Protein AF-V8N6F5-F1 (afdb_monomer)

pLDDT: mean 75.84, std 23.3, range [26.7, 98.06]

Mean predicted aligned error: 12.41 Å

Organism: Ophiophagus hannah (NCBI:txid8665)

Radius of gyration: 19.84 Å; Cα contacts (8 Å, |Δi|>4): 187; chains: 1; bounding box: 48×72×44 Å

Solvent-accessible surface area (backbone atoms only — not comparable to full-atom values): 9294 Å² total; per-residue (Å²): 142,84,85,80,87,79,74,82,79,80,85,82,85,81,90,77,91,77,78,89,74,75,79,77,78,54,69,48,46,60,75,54,53,61,52,40,43,78,76,41,64,69,75,56,69,85,47,70,37,34,40,51,74,56,17,48,51,49,15,62,44,39,63,46,96,62,40,52,35,12,48,68,54,43,47,75,65,74,54,38,38,70,94,77,66,41,68,46,56,66,64,38,47,75,71,70,45,71,67,72,28,59,49,53,68,44,62,77,83,38,74,69,45,34,21,68,48,66,53,97,92,41,56,52,68,39,78,36,58,41,44,73,47,69,68,59,51,55,54,58,74,68,56,75,80,86,68,85,123

Foldseek 3Di:
DDDDDDDDDDDDDDDDPDDDPPPCPEEDAVVCVVVCCVVPVCVCVVYQAYDDPQQVVLCQQQVHPFGEAELQRVVVNVQADSVVSGGVVVVCVVVVHPCSHYGHYDHFFAWPFFGCQDDPNRHGRHTHGHDDDPVVVVVVVPDDPPPPD

Nearest PDB structures (foldseek):
  3d7e-assembly1_X  TM=8.478E-01  e=1.278E-05  Enterococcus casseliflavus
  6ude-assembly1_C  TM=8.260E-01  e=1.366E-05  Elizabethkingia anophelis NUHP1
  6ude-assembly1_A  TM=7.886E-01  e=3.948E-05  Elizabethkingia anophelis NUHP1
  3h45-assembly1_O  TM=8.423E-01  e=8.190E-05  Enterococcus casseliflavus
  3flc-assembly1_X  TM=8.215E-01  e=9.994E-05  Enterococcus casseliflavus

Secondary structure (DSSP, 8-state):
------PPPPP--PPPSS-----------HHHHHHHHHH-GGGGTT------HHHHHHHHHHT-SS-EEEHHHHHTTSSEETTTTEE-HHHHHHTT--GGGSPEEE-TT-EEEE-SS-BTTBPTT-EEEPP--HHHHHHHHTSPP----

InterPro domains:
  IPR043129 ATPase, nucleotide binding domain [SSF53067] (40-141)

Sequence (149 aa):
MREDSGAFPAQRSYKTPGGVIKRSKDISNMATTVLVRHIEPDFLVPYTTAGTIQDYVVAMLCGREKPQMSVQNAASWGYFNTPEKSWNTKLLKDSGFPIHLLPEVVDSGDLAGETCRAWHQIPAGTKVGVALGDFQCSVYSCMSENSDA

Structure (mmCIF, N/CA/C/O backbone):
data_AF-V8N6F5-F1
#
_entry.id   AF-V8N6F5-F1
#
loop_
_atom_site.group_PDB
_atom_site.id
_atom_site.type_symbol
_atom_site.label_atom_id
_atom_site.label_alt_id
_atom_site.label_comp_id
_atom_site.label_asym_id
_atom_site.label_entity_id
_atom_site.label_seq_id
_atom_site.pdbx_PDB_ins_code
_atom_site.Cartn_x
_atom_site.Cartn_y
_atom_site.Cartn_z
_atom_site.occupancy
_atom_site.B_iso_or_equiv
_atom_site.auth_seq_id
_atom_site.auth_comp_id
_atom_site.auth_asym_id
_atom_site.auth_atom_id
_atom_site.pdbx_PDB_model_num
ATOM 1 N N . MET A 1 1 ? 34.046 -43.784 7.045 1.00 34.91 1 MET A N 1
ATOM 2 C CA . MET A 1 1 ? 33.209 -42.817 7.779 1.00 34.91 1 MET A CA 1
ATOM 3 C C . MET A 1 1 ? 32.531 -41.936 6.741 1.00 34.91 1 MET A C 1
ATOM 5 O O . MET A 1 1 ? 33.174 -41.063 6.179 1.00 34.91 1 MET A O 1
ATOM 9 N N . ARG A 1 2 ? 31.304 -42.291 6.351 1.00 29.34 2 ARG A N 1
ATOM 10 C CA . ARG A 1 2 ? 30.410 -41.466 5.530 1.00 29.34 2 ARG A CA 1
ATOM 11 C C . ARG A 1 2 ? 29.256 -41.135 6.465 1.00 29.34 2 ARG A C 1
ATOM 13 O O . ARG A 1 2 ? 28.671 -42.075 6.992 1.00 29.34 2 ARG A O 1
ATOM 20 N N . GLU A 1 3 ? 29.031 -39.857 6.742 1.00 34.22 3 GLU A N 1
ATOM 21 C CA . GLU A 1 3 ? 27.887 -39.419 7.539 1.00 34.22 3 GLU A CA 1
ATOM 22 C C . GLU A 1 3 ? 26.731 -39.016 6.631 1.00 34.22 3 GLU A C 1
ATOM 24 O O . GLU A 1 3 ? 26.919 -38.457 5.548 1.00 34.22 3 GLU A O 1
ATOM 29 N N . ASP A 1 4 ? 25.554 -39.411 7.099 1.00 33.12 4 ASP A N 1
ATOM 30 C CA . ASP A 1 4 ? 24.288 -39.473 6.402 1.00 33.12 4 ASP A CA 1
ATOM 31 C C . ASP A 1 4 ? 23.681 -38.105 6.086 1.00 33.12 4 ASP A C 1
ATOM 33 O O . ASP A 1 4 ? 23.668 -37.162 6.877 1.00 33.12 4 ASP A O 1
ATOM 37 N N . SER A 1 5 ? 23.063 -38.071 4.911 1.00 36.56 5 SER A N 1
ATOM 38 C CA . SER A 1 5 ? 22.031 -37.141 4.480 1.00 36.56 5 SER A CA 1
ATOM 39 C C . SER A 1 5 ? 20.862 -37.091 5.475 1.00 36.56 5 SER A C 1
ATOM 41 O O . SER A 1 5 ? 19.974 -37.944 5.457 1.00 36.56 5 SER A O 1
ATOM 43 N N . GLY A 1 6 ? 20.838 -36.060 6.320 1.00 32.12 6 GLY A N 1
ATOM 44 C CA . GLY A 1 6 ? 19.697 -35.717 7.166 1.00 32.12 6 GLY A CA 1
ATOM 45 C C . GLY A 1 6 ? 18.597 -35.032 6.356 1.00 32.12 6 GLY A C 1
ATOM 46 O O . GLY A 1 6 ? 18.645 -33.827 6.117 1.00 32.12 6 GLY A O 1
ATOM 47 N N . ALA A 1 7 ? 17.604 -35.806 5.926 1.00 34.66 7 ALA A N 1
ATOM 48 C CA . ALA A 1 7 ? 16.358 -35.294 5.372 1.00 34.66 7 ALA A CA 1
ATOM 49 C C . ALA A 1 7 ? 15.641 -34.380 6.388 1.00 34.66 7 ALA A C 1
ATOM 51 O O . ALA A 1 7 ? 15.500 -34.728 7.562 1.00 34.66 7 ALA A O 1
ATOM 52 N N . PHE A 1 8 ? 15.156 -33.222 5.930 1.00 29.42 8 PHE A N 1
ATOM 53 C CA . PHE A 1 8 ? 14.271 -32.358 6.715 1.00 29.42 8 PHE A CA 1
ATOM 54 C C . PHE A 1 8 ? 13.003 -33.134 7.120 1.00 29.42 8 PHE A C 1
ATOM 56 O O . PHE A 1 8 ? 12.387 -33.774 6.263 1.00 29.42 8 PHE A O 1
ATOM 63 N N . PRO A 1 9 ? 12.580 -33.098 8.397 1.00 31.58 9 PRO A N 1
ATOM 64 C CA . PRO A 1 9 ? 11.456 -33.902 8.847 1.00 31.58 9 PRO A CA 1
ATOM 65 C C . PRO A 1 9 ? 10.131 -33.391 8.267 1.00 31.58 9 PRO A C 1
ATOM 67 O O . PRO A 1 9 ? 9.870 -32.188 8.192 1.00 31.58 9 PRO A O 1
ATOM 70 N N . ALA A 1 10 ? 9.284 -34.345 7.877 1.00 36.09 10 ALA A N 1
ATOM 71 C CA . ALA A 1 10 ? 7.951 -34.129 7.335 1.00 36.09 10 ALA A CA 1
ATOM 72 C C . ALA A 1 10 ? 7.060 -33.286 8.270 1.00 36.09 10 ALA A C 1
ATOM 74 O O . ALA A 1 10 ? 7.054 -33.450 9.492 1.00 36.09 10 ALA A O 1
ATOM 75 N N . GLN A 1 11 ? 6.274 -32.393 7.661 1.00 36.41 11 GLN A N 1
ATOM 76 C CA . GLN A 1 11 ? 5.326 -31.495 8.318 1.00 36.41 11 GLN A CA 1
ATOM 77 C C . GLN A 1 11 ? 4.341 -32.258 9.217 1.00 36.41 11 GLN A C 1
ATOM 79 O O . GLN A 1 11 ? 3.525 -33.051 8.750 1.00 36.41 11 GLN A O 1
ATOM 84 N N . ARG A 1 12 ? 4.358 -31.957 10.519 1.00 29.16 12 ARG A N 1
ATOM 85 C CA . ARG A 1 12 ? 3.344 -32.424 11.469 1.00 29.16 12 ARG A CA 1
ATOM 86 C C . ARG A 1 12 ? 2.046 -31.645 11.246 1.00 29.16 12 ARG A C 1
ATOM 88 O O . ARG A 1 12 ? 1.975 -30.447 11.517 1.00 29.16 12 ARG A O 1
ATOM 95 N N . SER A 1 13 ? 1.017 -32.318 10.736 1.00 26.95 13 SER A N 1
ATOM 96 C CA . SER A 1 13 ? -0.316 -31.742 10.554 1.00 26.95 13 SER A CA 1
ATOM 97 C C . SER A 1 13 ? -1.025 -31.598 11.903 1.00 26.95 13 SER A C 1
ATOM 99 O O . SER A 1 13 ? -1.356 -32.601 12.537 1.00 26.95 13 SER A O 1
ATOM 101 N N . TYR A 1 14 ? -1.306 -30.368 12.324 1.00 26.70 14 TYR A N 1
ATOM 102 C CA . TYR A 1 14 ? -2.261 -30.098 13.397 1.00 26.70 14 TYR A CA 1
ATOM 103 C C . TYR A 1 14 ? -3.619 -29.775 12.766 1.00 26.70 14 TYR A C 1
ATOM 105 O O . TYR A 1 14 ? -3.732 -28.832 11.985 1.00 26.70 14 TYR A O 1
ATOM 113 N N . LYS A 1 15 ? -4.639 -30.587 13.072 1.00 30.41 15 LYS A N 1
ATOM 114 C CA . LYS A 1 15 ? -6.040 -30.309 12.725 1.00 30.41 15 LYS A CA 1
ATOM 115 C C . LYS A 1 15 ? -6.663 -29.481 13.848 1.00 30.41 15 LYS A C 1
ATOM 117 O O . LYS A 1 15 ? -6.798 -29.984 14.959 1.00 30.41 15 LYS A O 1
ATOM 122 N N . THR A 1 16 ? -7.071 -28.252 13.554 1.00 36.12 16 THR A N 1
ATOM 123 C CA . THR A 1 16 ? -7.997 -27.472 14.389 1.00 36.12 16 THR A CA 1
ATOM 124 C C . THR A 1 16 ? -9.404 -27.500 13.777 1.00 36.12 16 THR A C 1
ATOM 126 O O . THR A 1 16 ? -9.530 -27.489 12.549 1.00 36.12 16 THR A O 1
ATOM 129 N N . PRO A 1 17 ? -10.471 -27.569 14.595 1.00 32.91 17 PRO A N 1
ATOM 130 C CA . PRO A 1 17 ? -11.843 -27.577 14.110 1.00 32.91 17 PRO A CA 1
ATOM 131 C C . PRO A 1 17 ? -12.342 -26.143 13.895 1.00 32.91 17 PRO A C 1
ATOM 133 O O . PRO A 1 17 ? -12.343 -25.340 14.823 1.00 32.91 17 PRO A O 1
ATOM 136 N N . GLY A 1 18 ? -12.794 -25.847 12.674 1.00 35.41 18 GLY A N 1
ATOM 137 C CA . GLY A 1 18 ? -13.488 -24.603 12.325 1.00 35.41 18 GLY A CA 1
ATOM 138 C C . GLY A 1 18 ? -12.704 -23.701 11.372 1.00 35.41 18 GLY A C 1
ATOM 139 O O . GLY A 1 18 ? -11.754 -23.044 11.776 1.00 35.41 18 GLY A O 1
ATOM 140 N N . GLY A 1 19 ? -13.156 -23.649 10.113 1.00 32.84 19 GLY A N 1
ATOM 141 C CA . GLY A 1 19 ? -12.792 -22.621 9.133 1.00 32.84 19 GLY A CA 1
ATOM 142 C C . GLY A 1 19 ? -11.372 -22.727 8.581 1.00 32.84 19 GLY A C 1
ATOM 143 O O . GLY A 1 19 ? -10.402 -22.322 9.212 1.00 32.84 19 GLY A O 1
ATOM 144 N N . VAL A 1 20 ? -11.243 -23.226 7.352 1.00 33.16 20 VAL A N 1
ATOM 145 C CA . VAL A 1 20 ? -9.981 -23.215 6.605 1.00 33.16 20 VAL A CA 1
ATOM 146 C C . VAL A 1 20 ? -9.585 -21.763 6.317 1.00 33.16 20 VAL A C 1
ATOM 148 O O . VAL A 1 20 ? -9.986 -21.196 5.306 1.00 33.16 20 VAL A O 1
ATOM 151 N N . ILE A 1 21 ? -8.765 -21.159 7.178 1.00 37.31 21 ILE A N 1
ATOM 152 C CA . ILE A 1 21 ? -7.924 -20.037 6.760 1.00 37.31 21 ILE A CA 1
ATOM 153 C C . ILE A 1 21 ? -6.828 -20.666 5.903 1.00 37.31 21 ILE A C 1
ATOM 155 O O . ILE A 1 21 ? -5.891 -21.284 6.420 1.00 37.31 21 ILE A O 1
ATOM 159 N N . LYS A 1 22 ? -6.977 -20.578 4.576 1.00 33.72 22 LYS A N 1
ATOM 160 C CA . LYS A 1 22 ? -5.885 -20.893 3.652 1.00 33.72 22 LYS A CA 1
ATOM 161 C C . LYS A 1 22 ? -4.701 -20.027 4.080 1.00 33.72 22 LYS A C 1
ATOM 163 O O . LYS A 1 22 ? -4.833 -18.811 4.167 1.00 33.72 22 LYS A O 1
ATOM 168 N N . ARG A 1 23 ? -3.572 -20.651 4.430 1.00 38.38 23 ARG A N 1
ATOM 169 C CA . ARG A 1 23 ? -2.333 -19.921 4.716 1.00 38.38 23 ARG A CA 1
ATOM 170 C C . ARG A 1 23 ? -2.008 -19.084 3.481 1.00 38.38 23 ARG A C 1
ATOM 172 O O . ARG A 1 23 ? -1.644 -19.665 2.462 1.00 38.38 23 ARG A O 1
ATOM 179 N N . SER A 1 24 ? -2.176 -17.770 3.587 1.00 38.25 24 SER A N 1
ATOM 180 C CA . SER A 1 24 ? -1.716 -16.815 2.585 1.00 38.25 24 SER A CA 1
ATOM 181 C C . SER A 1 24 ? -0.219 -17.054 2.377 1.00 38.25 24 SER A C 1
ATOM 183 O O . SER A 1 24 ? 0.568 -17.005 3.327 1.00 38.25 24 SER A O 1
ATOM 185 N N . LYS A 1 25 ? 0.160 -17.390 1.145 1.00 43.12 25 LYS A N 1
ATOM 186 C CA . LYS A 1 25 ? 1.545 -17.358 0.667 1.00 43.12 25 LYS A CA 1
ATOM 187 C C . LYS A 1 25 ? 1.725 -16.064 -0.137 1.00 43.12 25 LYS A C 1
ATOM 189 O O . LYS A 1 25 ? 2.364 -16.077 -1.181 1.00 43.12 25 LYS A O 1
ATOM 194 N N . ASP A 1 26 ? 1.105 -14.967 0.297 1.00 48.03 26 ASP A N 1
ATOM 195 C CA . ASP A 1 26 ? 0.580 -14.017 -0.690 1.00 48.03 26 ASP A CA 1
ATOM 196 C C . ASP A 1 26 ? 1.382 -12.716 -0.815 1.00 48.03 26 ASP A C 1
ATOM 198 O O . ASP A 1 26 ? 1.031 -11.897 -1.655 1.0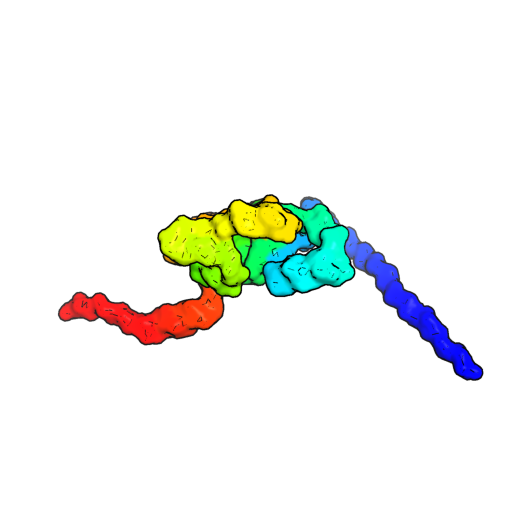0 48.03 26 ASP A O 1
ATOM 202 N N . ILE A 1 27 ? 2.473 -12.508 -0.058 1.00 42.47 27 ILE A N 1
ATOM 203 C CA . ILE A 1 27 ? 3.293 -11.285 -0.174 1.00 42.47 27 ILE A CA 1
ATOM 204 C C . ILE A 1 27 ? 4.797 -11.579 -0.105 1.00 42.47 27 ILE A C 1
ATOM 206 O O . ILE A 1 27 ? 5.296 -12.173 0.849 1.00 42.47 27 ILE A O 1
ATOM 210 N N . SER A 1 28 ? 5.516 -11.126 -1.134 1.00 42.97 28 SER A N 1
ATOM 211 C CA . SER A 1 28 ? 6.978 -11.135 -1.244 1.00 42.97 28 SER A CA 1
ATOM 212 C C . SER A 1 28 ? 7.490 -9.698 -1.398 1.00 42.97 28 SER A C 1
ATOM 214 O O . SER A 1 28 ? 6.869 -8.892 -2.096 1.00 42.97 28 SER A O 1
ATOM 216 N N . ASN A 1 29 ? 8.614 -9.375 -0.748 1.00 49.34 29 ASN A N 1
ATOM 217 C CA . ASN A 1 29 ? 9.275 -8.072 -0.867 1.00 49.34 29 ASN A CA 1
ATOM 218 C C . ASN A 1 29 ? 9.869 -7.906 -2.281 1.00 49.34 29 ASN A C 1
ATOM 220 O O . ASN A 1 29 ? 10.532 -8.804 -2.792 1.00 49.34 29 ASN A O 1
ATOM 224 N N . MET A 1 30 ? 9.715 -6.732 -2.899 1.00 51.62 30 MET A N 1
ATOM 225 C CA . MET A 1 30 ? 10.106 -6.504 -4.302 1.00 51.62 30 MET A CA 1
ATOM 226 C C . MET A 1 30 ? 11.610 -6.696 -4.592 1.00 51.62 30 MET A C 1
ATOM 228 O O . MET A 1 30 ? 11.965 -7.163 -5.676 1.00 51.62 30 MET A O 1
ATOM 232 N N . ALA A 1 31 ? 12.506 -6.411 -3.636 1.00 49.50 31 ALA A N 1
ATOM 233 C CA . ALA A 1 31 ? 13.935 -6.719 -3.787 1.00 49.50 31 ALA A CA 1
ATOM 234 C C . ALA A 1 31 ? 14.164 -8.227 -4.004 1.00 49.50 31 ALA A C 1
ATOM 236 O O . ALA A 1 31 ? 14.980 -8.628 -4.831 1.00 49.50 31 ALA A O 1
ATOM 237 N N . THR A 1 32 ? 13.367 -9.060 -3.332 1.00 54.06 32 THR A N 1
ATOM 238 C CA . THR A 1 32 ? 13.297 -10.499 -3.573 1.00 54.06 32 THR A CA 1
ATOM 239 C C . THR A 1 32 ? 12.625 -10.786 -4.916 1.00 54.06 32 THR A C 1
ATOM 241 O O . THR A 1 32 ? 13.138 -11.602 -5.660 1.00 54.06 32 THR A O 1
ATOM 244 N N . THR A 1 33 ? 11.552 -10.095 -5.310 1.00 55.69 33 THR A N 1
ATOM 245 C CA . THR A 1 33 ? 10.881 -10.323 -6.608 1.00 55.69 33 THR A CA 1
ATOM 246 C C . THR A 1 33 ? 11.798 -10.113 -7.820 1.00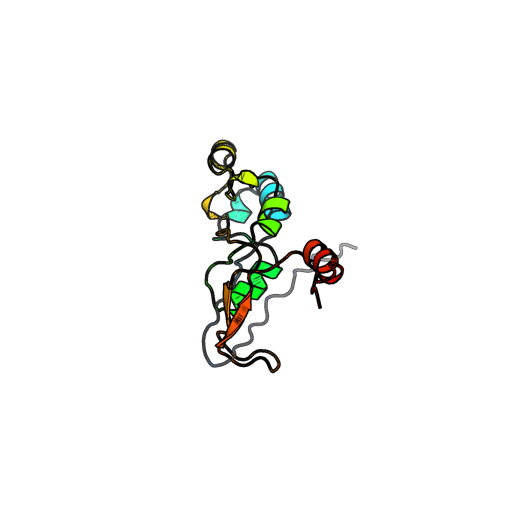 55.69 33 THR A C 1
ATOM 248 O O . THR A 1 33 ? 11.852 -10.972 -8.696 1.00 55.69 33 THR A O 1
ATOM 251 N N . VAL A 1 34 ? 12.547 -9.007 -7.890 1.00 57.97 34 VAL A N 1
ATOM 252 C CA . VAL A 1 34 ? 13.429 -8.724 -9.042 1.00 57.97 34 VAL A CA 1
ATOM 253 C C . VAL A 1 34 ? 14.652 -9.642 -9.050 1.00 57.97 34 VAL A C 1
ATOM 255 O O . VAL A 1 34 ? 15.000 -10.181 -10.102 1.00 57.97 34 VAL A O 1
ATOM 258 N N . LEU A 1 35 ? 15.281 -9.854 -7.889 1.00 53.22 35 LEU A N 1
ATOM 259 C CA . LEU A 1 35 ? 16.449 -10.727 -7.754 1.00 53.22 35 LEU A CA 1
ATOM 260 C C . LEU A 1 35 ? 16.085 -12.193 -8.009 1.00 53.22 35 LEU A C 1
ATOM 262 O O . LEU A 1 35 ? 16.744 -12.868 -8.793 1.00 53.22 35 LEU A O 1
ATOM 266 N N . VAL A 1 36 ? 15.003 -12.675 -7.398 1.00 56.66 36 VAL A N 1
ATOM 267 C CA . VAL A 1 36 ? 14.546 -14.052 -7.581 1.00 56.66 36 VAL A CA 1
ATOM 268 C C . VAL A 1 36 ? 14.066 -14.274 -9.007 1.00 56.66 36 VAL A C 1
ATOM 270 O O . VAL A 1 36 ? 14.342 -15.332 -9.535 1.00 56.66 36 VAL A O 1
ATOM 273 N N . ARG A 1 37 ? 13.489 -13.293 -9.715 1.00 54.88 37 ARG A N 1
ATOM 274 C CA . ARG A 1 37 ? 13.193 -13.481 -11.148 1.00 54.88 37 ARG A CA 1
ATOM 275 C C . ARG A 1 37 ? 14.444 -13.667 -12.012 1.00 54.88 37 ARG A C 1
ATOM 277 O O . ARG A 1 37 ? 14.378 -14.394 -12.997 1.00 54.88 37 ARG A O 1
ATOM 284 N N . HIS A 1 38 ? 15.559 -13.025 -11.662 1.00 59.78 38 HIS A N 1
ATOM 285 C CA . HIS A 1 38 ? 16.827 -13.205 -12.380 1.00 59.78 38 HIS A CA 1
ATOM 286 C C . HIS A 1 38 ? 17.498 -14.552 -12.076 1.00 59.78 38 HIS A C 1
ATOM 288 O O . HIS A 1 38 ? 18.262 -15.041 -12.903 1.00 59.78 38 HIS A O 1
ATOM 294 N N . ILE A 1 39 ? 17.224 -15.143 -10.910 1.00 57.03 39 ILE A N 1
ATOM 295 C CA . ILE A 1 39 ? 17.830 -16.407 -10.459 1.00 57.03 39 ILE A CA 1
ATOM 296 C C . ILE A 1 39 ? 16.921 -17.610 -10.770 1.00 57.03 39 ILE A C 1
ATOM 298 O O . ILE A 1 39 ? 17.401 -18.668 -11.165 1.00 57.03 39 ILE A O 1
ATOM 302 N N . GLU A 1 40 ? 15.611 -17.441 -10.611 1.00 69.12 40 GLU A N 1
ATOM 303 C CA . GLU A 1 40 ? 14.566 -18.458 -10.714 1.00 69.12 40 GLU A CA 1
ATOM 304 C C . GLU A 1 40 ? 13.235 -17.818 -11.187 1.00 69.12 40 GLU A C 1
ATOM 306 O O . GLU A 1 40 ? 12.372 -17.445 -10.384 1.00 69.12 40 GLU A O 1
ATOM 311 N N . PRO A 1 41 ? 13.038 -17.656 -12.508 1.00 66.50 41 PRO A N 1
ATOM 312 C CA . PRO A 1 41 ? 11.896 -16.925 -13.063 1.00 66.50 41 PRO A CA 1
ATOM 313 C C . PRO A 1 41 ? 10.529 -17.544 -12.729 1.00 66.50 41 PRO A C 1
ATOM 315 O O . PRO A 1 41 ? 9.539 -16.807 -12.651 1.00 66.50 41 PRO A O 1
ATOM 318 N N . ASP A 1 42 ? 10.486 -18.856 -12.483 1.00 75.12 42 ASP A N 1
ATOM 319 C CA . ASP A 1 42 ? 9.268 -19.611 -12.168 1.00 75.12 42 ASP A CA 1
ATOM 320 C C . ASP A 1 42 ? 8.840 -19.493 -10.699 1.00 75.12 42 ASP A C 1
ATOM 322 O O . ASP A 1 42 ? 7.67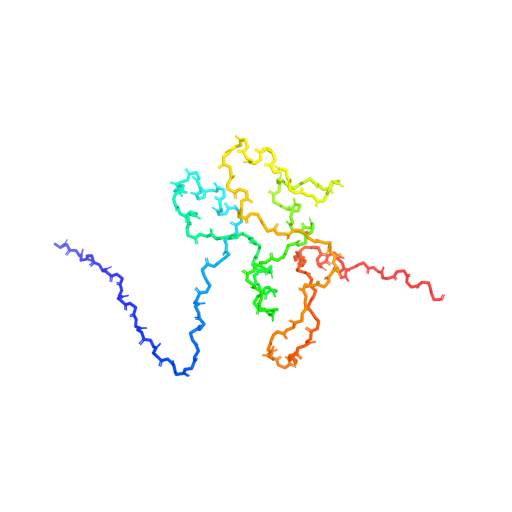8 -19.736 -10.368 1.00 75.12 42 ASP A O 1
ATOM 326 N N . PHE A 1 43 ? 9.732 -19.040 -9.811 1.00 76.25 43 PHE A N 1
ATOM 327 C CA . PHE A 1 43 ? 9.423 -18.866 -8.390 1.00 76.25 43 PHE A CA 1
ATOM 328 C C . PHE A 1 43 ? 8.248 -17.910 -8.161 1.00 76.25 43 PHE A C 1
ATOM 330 O O . PHE A 1 43 ? 7.519 -18.048 -7.184 1.00 76.25 43 PHE A O 1
ATOM 337 N N . LEU A 1 44 ? 8.049 -16.939 -9.058 1.00 72.06 44 LEU A N 1
ATOM 338 C CA . LEU A 1 44 ? 7.004 -15.923 -8.932 1.00 72.06 44 LEU A CA 1
ATOM 339 C C . LEU A 1 44 ? 5.623 -16.372 -9.425 1.00 72.06 44 LEU A C 1
ATOM 341 O O . LEU A 1 44 ? 4.638 -15.708 -9.118 1.00 72.06 44 LEU A O 1
ATOM 345 N N . VAL A 1 45 ? 5.529 -17.496 -10.140 1.00 77.50 45 VAL A N 1
ATOM 346 C CA . VAL A 1 45 ? 4.276 -18.013 -10.720 1.00 77.50 45 VAL A CA 1
ATOM 347 C C . VAL A 1 45 ? 3.132 -18.209 -9.708 1.00 77.50 45 VAL A C 1
ATOM 349 O O . VAL A 1 45 ? 1.995 -17.901 -10.064 1.00 77.50 45 VAL A O 1
ATOM 352 N N . PRO A 1 46 ? 3.348 -18.699 -8.468 1.00 81.94 46 PRO A N 1
ATOM 353 C CA . PRO A 1 46 ? 2.251 -18.901 -7.524 1.00 81.94 46 PRO A CA 1
ATOM 354 C C . PRO A 1 46 ? 1.790 -17.613 -6.827 1.00 81.94 46 PRO A C 1
ATOM 356 O O . PRO A 1 46 ? 0.797 -17.657 -6.102 1.00 81.94 46 PRO A O 1
ATOM 359 N N . TYR A 1 47 ? 2.500 -16.494 -6.992 1.00 81.00 47 TYR A N 1
ATOM 360 C CA . TYR A 1 47 ? 2.184 -15.241 -6.314 1.00 81.00 47 TYR A CA 1
ATOM 361 C C . TYR A 1 47 ? 1.188 -14.419 -7.133 1.00 81.00 47 TYR A C 1
ATOM 363 O O . TYR A 1 47 ? 1.251 -14.374 -8.358 1.00 81.00 47 TYR A O 1
ATOM 371 N N . THR A 1 48 ? 0.265 -13.746 -6.450 1.00 84.50 48 THR A N 1
ATOM 372 C CA . THR A 1 48 ? -0.790 -12.936 -7.083 1.00 84.50 48 THR A CA 1
ATOM 373 C C . THR A 1 48 ? -0.609 -11.438 -6.857 1.00 84.50 48 THR A C 1
ATOM 375 O O . THR A 1 48 ? -1.227 -10.639 -7.558 1.00 84.50 48 THR A O 1
ATOM 378 N N . THR A 1 49 ? 0.221 -11.053 -5.885 1.00 86.31 49 THR A N 1
ATOM 379 C CA . THR A 1 49 ? 0.499 -9.665 -5.514 1.00 86.31 49 THR A CA 1
ATOM 380 C C . THR A 1 49 ? 1.857 -9.563 -4.817 1.00 86.31 49 THR A C 1
ATOM 382 O O . THR A 1 49 ? 2.385 -10.536 -4.278 1.00 86.31 49 THR A O 1
ATOM 385 N N . ALA A 1 50 ? 2.426 -8.368 -4.825 1.00 88.94 50 ALA A N 1
ATOM 386 C CA . ALA A 1 50 ? 3.595 -7.979 -4.058 1.00 88.94 50 ALA A CA 1
ATOM 387 C C . ALA A 1 50 ? 3.219 -6.822 -3.128 1.00 88.94 50 ALA A C 1
ATOM 389 O O . ALA A 1 50 ? 2.200 -6.158 -3.308 1.00 88.94 50 ALA A O 1
ATOM 390 N N . GLY A 1 51 ? 4.040 -6.591 -2.114 1.00 89.88 51 GLY A N 1
ATOM 391 C CA . GLY A 1 51 ? 3.822 -5.548 -1.124 1.00 89.88 51 GLY A CA 1
ATOM 392 C C . GLY A 1 51 ? 4.972 -5.519 -0.135 1.00 89.88 51 GLY A C 1
ATOM 393 O O . GLY A 1 51 ? 5.829 -6.404 -0.138 1.00 89.88 51 GLY A O 1
ATOM 394 N N . THR A 1 52 ? 5.010 -4.500 0.709 1.00 91.00 52 THR A N 1
ATOM 395 C CA . THR A 1 52 ? 5.879 -4.523 1.884 1.00 91.00 52 THR A CA 1
ATOM 396 C C . THR A 1 52 ? 5.242 -5.355 3.001 1.00 91.00 52 THR A C 1
ATOM 398 O O . THR A 1 52 ? 4.042 -5.645 2.994 1.00 91.00 52 THR A O 1
ATOM 401 N N . ILE A 1 53 ? 6.037 -5.723 4.007 1.00 91.62 53 ILE A N 1
ATOM 402 C CA . ILE A 1 53 ? 5.537 -6.464 5.175 1.00 91.62 53 ILE A CA 1
ATOM 403 C C . ILE A 1 53 ? 4.441 -5.704 5.939 1.00 91.62 53 ILE A C 1
ATOM 405 O O . ILE A 1 53 ? 3.501 -6.300 6.452 1.00 91.62 53 ILE A O 1
ATOM 409 N N . GLN A 1 54 ? 4.529 -4.380 5.989 1.00 93.38 54 GLN A N 1
ATOM 410 C CA . GLN A 1 54 ? 3.529 -3.523 6.623 1.00 93.38 54 GLN A CA 1
ATOM 411 C C . GLN A 1 54 ? 2.218 -3.492 5.825 1.00 93.38 54 GLN A C 1
ATOM 413 O O . GLN A 1 54 ? 1.150 -3.594 6.428 1.00 93.38 54 GLN A O 1
ATOM 418 N N . ASP A 1 55 ? 2.279 -3.480 4.486 1.00 93.75 55 ASP A N 1
ATOM 419 C CA . ASP A 1 55 ? 1.078 -3.588 3.644 1.00 93.75 55 ASP A CA 1
ATOM 420 C C . ASP A 1 55 ? 0.386 -4.950 3.857 1.00 93.75 55 ASP A C 1
ATOM 422 O O . ASP A 1 55 ? -0.844 -5.032 3.887 1.00 93.75 55 ASP A O 1
ATOM 426 N N . TYR A 1 56 ? 1.165 -6.021 4.082 1.00 93.12 56 TYR A N 1
ATOM 427 C CA . TYR A 1 56 ? 0.628 -7.338 4.444 1.00 93.12 56 TYR A CA 1
ATOM 428 C C . TYR A 1 56 ? -0.138 -7.320 5.762 1.00 93.12 56 TYR A C 1
ATOM 430 O O . TYR A 1 56 ? -1.243 -7.856 5.850 1.00 93.12 56 TYR A O 1
ATOM 438 N N . VAL A 1 57 ? 0.439 -6.706 6.796 1.00 94.31 57 VAL A N 1
ATOM 439 C CA . VAL A 1 57 ? -0.205 -6.611 8.109 1.00 94.31 57 VAL A CA 1
ATOM 440 C C . VAL A 1 57 ? -1.509 -5.824 8.001 1.00 94.31 57 VAL A C 1
ATOM 442 O O . VAL A 1 57 ? -2.528 -6.283 8.512 1.00 94.31 57 VAL A O 1
ATOM 445 N N . VAL A 1 58 ? -1.516 -4.700 7.278 1.00 95.38 58 VAL A N 1
ATOM 446 C CA . VAL A 1 58 ? -2.733 -3.910 7.034 1.00 95.38 58 VAL A CA 1
ATOM 447 C C . VAL A 1 58 ? -3.792 -4.727 6.290 1.00 95.38 58 VAL A C 1
ATOM 449 O O . VAL A 1 58 ? -4.950 -4.747 6.713 1.00 95.38 58 VAL A O 1
ATOM 452 N N . ALA A 1 59 ? -3.411 -5.462 5.241 1.00 95.06 59 ALA A N 1
ATOM 453 C CA . ALA A 1 59 ? -4.325 -6.344 4.517 1.00 95.06 59 ALA A CA 1
ATOM 454 C C . ALA A 1 59 ? -4.916 -7.428 5.431 1.00 95.06 59 ALA A C 1
ATOM 456 O O . ALA A 1 59 ? -6.127 -7.644 5.422 1.00 95.06 59 ALA A O 1
ATOM 457 N N . MET A 1 60 ? -4.095 -8.058 6.277 1.00 94.94 60 MET A N 1
ATOM 458 C CA . MET A 1 60 ? -4.560 -9.053 7.245 1.00 94.94 60 MET A CA 1
ATOM 459 C C . MET A 1 60 ? -5.512 -8.468 8.292 1.00 94.94 60 MET A C 1
ATOM 461 O O . MET A 1 60 ? -6.508 -9.111 8.626 1.00 94.94 60 MET A O 1
ATOM 465 N N . LEU A 1 61 ? -5.221 -7.273 8.814 1.00 95.88 61 LEU A N 1
ATOM 466 C CA . LEU A 1 61 ? -6.085 -6.587 9.778 1.00 95.88 61 LEU A CA 1
ATOM 467 C C . LEU A 1 61 ? -7.443 -6.262 9.156 1.00 95.88 61 LEU A C 1
ATOM 469 O O . LEU A 1 61 ? -8.473 -6.509 9.779 1.00 95.88 61 LEU A O 1
ATOM 473 N N . CYS A 1 62 ? -7.444 -5.786 7.911 1.00 96.06 62 CYS A N 1
ATOM 474 C CA . CYS A 1 62 ? -8.657 -5.420 7.185 1.00 96.06 62 CYS A CA 1
ATOM 475 C C . CYS A 1 62 ? -9.367 -6.614 6.522 1.00 96.06 62 CYS A C 1
ATOM 477 O O . CYS A 1 62 ? -10.455 -6.456 5.980 1.00 96.06 62 CYS A O 1
ATOM 479 N N . GLY A 1 63 ? -8.767 -7.810 6.534 1.00 94.19 63 GLY A N 1
ATOM 480 C CA . GLY A 1 63 ? -9.301 -8.987 5.841 1.00 94.19 63 GLY A CA 1
ATOM 481 C C . GLY A 1 63 ? -9.319 -8.854 4.312 1.00 94.19 63 GLY A C 1
ATOM 482 O O . GLY A 1 63 ? -10.194 -9.419 3.661 1.00 94.19 63 GLY A O 1
ATOM 483 N N . ARG A 1 64 ? -8.386 -8.092 3.732 1.00 92.06 64 ARG A N 1
ATOM 484 C CA . ARG A 1 64 ? -8.305 -7.850 2.286 1.00 92.06 64 ARG A CA 1
ATOM 485 C C . ARG A 1 64 ? -7.576 -8.985 1.576 1.00 92.06 64 ARG A C 1
ATOM 487 O O . ARG A 1 64 ? -6.564 -9.478 2.064 1.00 92.06 64 ARG A O 1
ATOM 494 N N . GLU A 1 65 ? -8.047 -9.332 0.380 1.00 89.38 65 GLU A N 1
ATOM 495 C CA . GLU A 1 65 ? -7.366 -10.300 -0.494 1.00 89.38 65 GLU A CA 1
ATOM 496 C C . GLU A 1 65 ? -6.069 -9.743 -1.092 1.00 89.38 65 GLU A C 1
ATOM 498 O O . G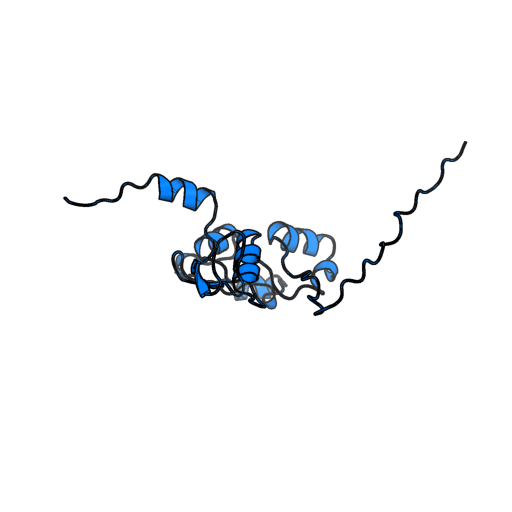LU A 1 65 ? -5.145 -10.500 -1.377 1.00 89.38 65 GLU A O 1
ATOM 503 N N . LYS A 1 66 ? -5.997 -8.419 -1.286 1.00 88.75 66 LYS A N 1
ATOM 504 C CA . LYS A 1 66 ? -4.828 -7.735 -1.843 1.00 88.75 66 LYS A CA 1
ATOM 505 C C . LYS A 1 66 ? -4.380 -6.572 -0.954 1.00 88.75 66 LYS A C 1
ATOM 507 O O . LYS A 1 66 ? -5.237 -5.840 -0.442 1.00 88.75 66 LYS A O 1
ATOM 512 N N . PRO A 1 67 ? -3.060 -6.381 -0.793 1.00 92.06 67 PRO A N 1
ATOM 513 C CA . PRO A 1 67 ? -2.507 -5.226 -0.110 1.00 92.06 67 PRO A CA 1
ATOM 514 C C . PRO A 1 67 ? -2.739 -3.947 -0.919 1.00 92.06 67 PRO A C 1
ATOM 516 O O . PRO A 1 67 ? -2.739 -3.961 -2.150 1.00 92.06 67 PRO A O 1
ATOM 519 N N . GLN A 1 68 ? -2.883 -2.841 -0.199 1.00 93.94 68 GLN A N 1
ATOM 520 C CA . GLN A 1 68 ? -2.732 -1.493 -0.739 1.00 93.94 68 GLN A CA 1
ATOM 521 C C . GLN A 1 68 ? -1.418 -0.924 -0.216 1.00 93.94 68 GLN A C 1
ATOM 523 O O . GLN A 1 68 ? -1.040 -1.195 0.924 1.00 93.94 68 GLN A O 1
ATOM 528 N N . MET A 1 69 ? -0.737 -0.148 -1.048 1.00 94.69 69 MET A N 1
ATOM 529 C CA . MET A 1 69 ? 0.565 0.429 -0.744 1.00 94.69 69 MET A CA 1
ATOM 530 C C . MET A 1 69 ? 0.483 1.950 -0.773 1.00 94.69 69 MET A C 1
ATOM 532 O O . MET A 1 69 ? -0.106 2.519 -1.686 1.00 94.69 69 MET A O 1
ATOM 536 N N . SER A 1 70 ? 1.106 2.632 0.186 1.00 95.12 70 SER A N 1
ATOM 537 C CA . SER A 1 70 ? 1.211 4.092 0.108 1.00 95.12 70 SER A CA 1
ATOM 538 C C . SER A 1 70 ? 2.152 4.536 -1.013 1.00 95.12 70 SER A C 1
ATOM 540 O O . SER A 1 70 ? 3.151 3.872 -1.307 1.00 95.12 70 SER A O 1
ATOM 542 N N . VAL A 1 71 ? 1.902 5.719 -1.578 1.00 94.25 71 VAL A N 1
ATOM 543 C CA . VAL A 1 71 ? 2.819 6.377 -2.531 1.00 94.25 71 VAL A CA 1
ATOM 544 C C . VAL A 1 71 ? 4.253 6.489 -1.994 1.00 94.25 71 VAL A C 1
ATOM 546 O O . VAL A 1 71 ? 5.208 6.390 -2.761 1.00 94.25 71 VAL A O 1
ATOM 549 N N . GLN A 1 72 ? 4.429 6.643 -0.677 1.00 90.62 72 GLN A N 1
ATOM 550 C CA . GLN A 1 72 ? 5.749 6.705 -0.040 1.00 90.62 72 GLN A CA 1
ATOM 551 C C . GLN A 1 72 ? 6.481 5.361 -0.070 1.00 90.62 72 GLN A C 1
ATOM 553 O O . GLN A 1 72 ? 7.670 5.315 -0.390 1.00 90.62 72 GLN A O 1
ATOM 558 N N . ASN A 1 73 ? 5.780 4.264 0.221 1.00 91.75 73 ASN A N 1
ATOM 559 C CA . ASN A 1 73 ? 6.348 2.923 0.102 1.00 91.75 73 ASN A CA 1
ATOM 560 C C . ASN A 1 73 ? 6.644 2.592 -1.362 1.00 91.75 73 ASN A C 1
ATOM 562 O O . ASN A 1 73 ? 7.724 2.086 -1.667 1.00 91.75 73 ASN A O 1
ATOM 566 N N . ALA A 1 74 ? 5.736 2.946 -2.273 1.00 92.00 74 ALA A N 1
ATOM 567 C CA . ALA A 1 74 ? 5.912 2.729 -3.703 1.00 92.00 74 ALA A CA 1
ATOM 568 C C . ALA A 1 74 ? 7.118 3.505 -4.260 1.00 92.00 74 ALA A C 1
ATOM 570 O O . ALA A 1 74 ? 7.886 2.969 -5.055 1.00 92.00 74 ALA A O 1
ATOM 571 N N . ALA A 1 75 ? 7.366 4.730 -3.789 1.00 90.25 75 ALA A N 1
ATOM 572 C CA . ALA A 1 75 ? 8.542 5.507 -4.182 1.00 90.25 75 ALA A CA 1
ATOM 573 C C . ALA A 1 75 ? 9.868 4.796 -3.851 1.00 90.25 75 ALA A C 1
ATOM 575 O O . ALA A 1 75 ? 10.823 4.884 -4.623 1.00 90.25 75 ALA A O 1
ATOM 576 N N . SER A 1 76 ? 9.921 4.029 -2.755 1.00 87.00 76 SER A N 1
ATOM 577 C CA . SER A 1 76 ? 11.120 3.263 -2.379 1.00 87.00 76 SER A CA 1
ATOM 578 C C . SER A 1 76 ? 11.436 2.099 -3.331 1.00 87.00 76 SER A C 1
ATOM 580 O O . SER A 1 76 ? 12.541 1.561 -3.308 1.00 87.00 76 SER A O 1
ATOM 582 N N . TRP A 1 77 ? 10.490 1.719 -4.198 1.00 85.69 77 TRP A N 1
ATOM 583 C CA . TRP A 1 77 ? 10.635 0.600 -5.128 1.00 85.69 77 TRP A CA 1
ATOM 584 C C . TRP A 1 77 ? 11.377 0.964 -6.425 1.00 85.69 77 TRP A C 1
ATOM 586 O O . TRP A 1 77 ? 11.671 0.089 -7.233 1.00 85.69 77 TRP A O 1
ATOM 596 N N . GLY A 1 78 ? 11.681 2.240 -6.669 1.00 82.50 78 GLY A N 1
ATOM 597 C CA . GLY A 1 78 ? 12.496 2.676 -7.814 1.00 82.50 78 GLY A CA 1
ATOM 598 C C . GLY A 1 78 ? 11.818 2.614 -9.193 1.00 82.50 78 GLY A C 1
ATOM 599 O O . GLY A 1 78 ? 12.322 3.213 -10.137 1.00 82.50 78 GLY A O 1
ATOM 600 N N . TYR A 1 79 ? 10.658 1.961 -9.320 1.00 83.81 79 TYR A N 1
ATOM 601 C CA . TYR A 1 79 ? 9.857 1.904 -10.557 1.00 83.81 79 TYR A CA 1
ATOM 602 C C . TYR A 1 79 ? 8.550 2.705 -10.479 1.00 83.81 79 TYR A C 1
ATOM 604 O O . TYR A 1 79 ? 7.680 2.577 -11.343 1.00 83.81 79 TYR A O 1
ATOM 612 N N . PHE A 1 80 ? 8.403 3.526 -9.446 1.00 90.56 80 PHE A N 1
ATOM 613 C CA . PHE A 1 80 ? 7.251 4.388 -9.227 1.00 90.56 80 PHE A CA 1
ATOM 614 C C . PHE A 1 80 ? 7.546 5.811 -9.711 1.00 90.56 80 PHE A C 1
ATOM 616 O O . PHE A 1 80 ? 8.588 6.379 -9.385 1.00 90.56 80 PHE A O 1
ATOM 623 N N . ASN A 1 81 ? 6.636 6.386 -10.492 1.00 91.50 81 ASN A N 1
ATOM 624 C CA . ASN A 1 81 ? 6.676 7.784 -10.891 1.00 91.50 81 ASN A CA 1
ATOM 625 C C . ASN A 1 81 ? 6.063 8.628 -9.770 1.00 91.50 81 ASN A C 1
ATOM 627 O O . ASN A 1 81 ? 4.849 8.624 -9.569 1.00 91.50 81 ASN A O 1
ATOM 631 N N . THR A 1 82 ? 6.909 9.338 -9.024 1.00 87.88 82 THR A N 1
ATOM 632 C CA . THR A 1 82 ? 6.486 10.156 -7.884 1.00 87.88 82 THR A CA 1
ATOM 633 C C . THR A 1 82 ? 5.601 11.347 -8.280 1.00 87.88 82 THR A C 1
ATOM 635 O O . THR A 1 82 ? 4.567 11.506 -7.631 1.00 87.88 82 THR A O 1
ATOM 638 N N . PRO A 1 83 ? 5.903 12.143 -9.334 1.00 90.12 83 PRO A N 1
ATOM 639 C CA . PRO A 1 83 ? 4.982 13.164 -9.841 1.00 90.12 83 PRO A CA 1
ATOM 640 C C . PRO A 1 83 ? 3.598 12.637 -10.233 1.00 90.12 83 PRO A C 1
ATOM 642 O O . PRO A 1 83 ? 2.591 13.253 -9.898 1.00 90.12 83 PRO A O 1
ATOM 645 N N . GLU A 1 84 ? 3.541 11.503 -10.934 1.00 91.19 84 GLU A N 1
ATOM 646 C CA . GLU A 1 84 ? 2.282 10.930 -11.439 1.00 91.19 84 GLU A CA 1
ATOM 647 C C . GLU A 1 84 ? 1.583 10.016 -10.425 1.00 91.19 84 GLU A C 1
ATOM 649 O O . GLU A 1 84 ? 0.501 9.503 -10.707 1.00 91.19 84 GLU A O 1
ATOM 654 N N . LYS A 1 85 ? 2.208 9.778 -9.265 1.00 92.50 85 LYS A N 1
ATOM 655 C CA . LYS A 1 85 ? 1.761 8.846 -8.222 1.00 92.50 85 LYS A CA 1
ATOM 656 C C . LYS A 1 85 ? 1.345 7.471 -8.767 1.00 92.50 85 LYS A C 1
ATOM 658 O O . LYS A 1 85 ? 0.377 6.871 -8.303 1.00 92.50 85 LYS A O 1
ATOM 663 N N . SER A 1 86 ? 2.076 6.947 -9.749 1.00 93.50 86 SER A N 1
ATOM 664 C CA . SER A 1 86 ? 1.727 5.683 -10.400 1.00 93.50 86 SER A CA 1
ATOM 665 C C . SER A 1 86 ? 2.951 4.848 -10.768 1.00 93.50 86 SER A C 1
ATOM 667 O O . SER A 1 86 ? 4.079 5.334 -10.842 1.00 93.50 86 SER A O 1
ATOM 669 N N . TRP A 1 87 ? 2.747 3.549 -10.980 1.00 92.50 87 TRP A N 1
ATOM 670 C CA . TRP A 1 87 ? 3.807 2.664 -11.455 1.00 92.50 87 TRP A CA 1
ATOM 671 C C . TRP A 1 87 ? 4.184 2.977 -12.906 1.00 92.50 87 TRP A C 1
ATOM 673 O O . TRP A 1 87 ? 3.307 3.148 -13.753 1.00 92.50 87 TRP A O 1
ATOM 683 N N . ASN A 1 88 ? 5.479 2.904 -13.232 1.00 91.75 88 ASN A N 1
ATOM 684 C CA . ASN A 1 88 ? 5.986 2.961 -14.608 1.00 91.75 88 ASN A CA 1
ATOM 685 C C . ASN A 1 88 ? 5.679 1.659 -15.376 1.00 91.75 88 ASN A C 1
ATOM 687 O O . ASN A 1 88 ? 6.573 0.935 -15.818 1.00 91.75 88 ASN A O 1
ATOM 691 N N . THR A 1 89 ? 4.392 1.335 -15.521 1.00 89.38 89 THR A N 1
ATOM 692 C CA . THR A 1 89 ? 3.892 0.051 -16.039 1.00 89.38 89 THR A CA 1
ATOM 693 C C . THR A 1 89 ? 4.398 -0.268 -17.438 1.00 89.38 89 THR A C 1
ATOM 695 O O . THR A 1 89 ? 4.681 -1.429 -17.717 1.00 89.38 89 THR A O 1
ATOM 698 N N . LYS A 1 90 ? 4.560 0.741 -18.305 1.00 88.88 90 LYS A N 1
ATOM 699 C CA . LYS A 1 90 ? 5.113 0.559 -19.653 1.00 88.88 90 LYS A CA 1
ATOM 700 C C . LYS A 1 90 ? 6.550 0.038 -19.602 1.00 88.88 90 LYS A C 1
ATOM 702 O O . LYS A 1 90 ? 6.821 -1.021 -20.150 1.00 88.88 90 LYS A O 1
ATOM 707 N N . LEU A 1 91 ? 7.435 0.725 -18.876 1.00 87.44 91 LEU A N 1
ATOM 708 C CA . LEU A 1 91 ? 8.842 0.333 -18.733 1.00 87.44 91 LEU A CA 1
ATOM 709 C C . LEU A 1 91 ? 8.982 -1.053 -18.089 1.00 87.44 91 LEU A C 1
ATOM 711 O O . LEU A 1 91 ? 9.793 -1.861 -18.530 1.00 87.44 91 LEU A O 1
ATOM 715 N N . LEU A 1 92 ? 8.163 -1.342 -17.075 1.00 86.25 92 LEU A N 1
ATOM 716 C CA . LEU A 1 92 ? 8.128 -2.648 -16.416 1.00 86.25 92 LEU A CA 1
ATOM 717 C C . LEU A 1 92 ? 7.635 -3.760 -17.350 1.00 86.25 92 LEU A C 1
ATOM 719 O O . LEU A 1 92 ? 8.190 -4.855 -17.374 1.00 86.25 92 LEU A O 1
ATOM 723 N N . LYS A 1 93 ? 6.600 -3.492 -18.146 1.00 88.00 93 LYS A N 1
ATOM 724 C CA . LYS A 1 93 ? 6.092 -4.458 -19.120 1.00 88.00 93 LYS A CA 1
ATOM 725 C C . LYS A 1 93 ? 7.127 -4.735 -20.211 1.00 88.00 93 LYS A C 1
ATOM 727 O O . LYS A 1 93 ? 7.342 -5.897 -20.545 1.00 88.00 93 LYS A O 1
ATOM 732 N N . ASP A 1 94 ? 7.789 -3.692 -20.707 1.00 87.69 94 ASP A N 1
ATOM 733 C CA . ASP A 1 94 ? 8.825 -3.788 -21.738 1.00 87.69 94 ASP A CA 1
ATOM 734 C C . ASP A 1 94 ? 10.075 -4.537 -21.229 1.00 87.69 94 ASP A C 1
ATOM 736 O O . ASP A 1 94 ? 10.733 -5.229 -22.003 1.00 87.69 94 ASP A O 1
ATOM 740 N N . SER A 1 95 ? 10.366 -4.486 -19.922 1.00 82.62 95 SER A N 1
ATOM 741 C CA . SER A 1 95 ? 11.434 -5.275 -19.285 1.00 82.62 95 SER A CA 1
ATOM 742 C C . SER A 1 95 ? 11.029 -6.711 -18.917 1.00 82.62 95 SER A C 1
ATOM 744 O O . SER A 1 95 ? 11.833 -7.461 -18.362 1.00 82.62 95 SER A O 1
ATOM 746 N N . GLY A 1 96 ? 9.791 -7.125 -19.216 1.00 82.19 96 GLY A N 1
ATOM 747 C CA . GLY A 1 96 ? 9.285 -8.465 -18.906 1.00 82.19 96 GLY A CA 1
ATOM 748 C C . GLY A 1 96 ? 8.922 -8.677 -17.431 1.00 82.19 96 GLY A C 1
ATOM 749 O O . GLY A 1 96 ? 8.825 -9.827 -16.976 1.00 82.19 96 GLY A O 1
ATOM 750 N N . PHE A 1 97 ?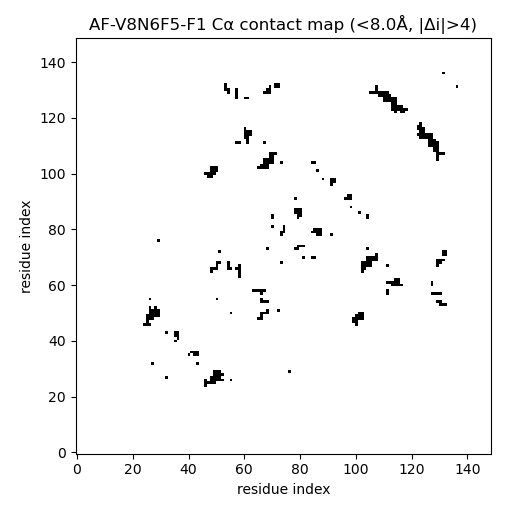 8.722 -7.594 -16.673 1.00 82.50 97 PHE A N 1
ATOM 751 C CA . PHE A 1 97 ? 8.248 -7.653 -15.295 1.00 82.50 97 PHE A CA 1
ATOM 752 C C . PHE A 1 97 ? 6.746 -8.000 -15.244 1.00 82.50 97 PHE A C 1
ATOM 754 O O . PHE A 1 97 ? 5.942 -7.417 -15.981 1.00 82.50 97 PHE A O 1
ATOM 761 N N . PRO A 1 98 ? 6.322 -8.926 -14.364 1.00 84.00 98 PRO A N 1
ATOM 762 C CA . PRO A 1 98 ? 4.917 -9.286 -14.188 1.00 84.00 98 PRO A CA 1
ATOM 763 C C . PRO A 1 98 ? 4.140 -8.165 -13.480 1.00 84.00 98 PRO A C 1
ATOM 765 O O . PRO A 1 98 ? 3.930 -8.191 -12.271 1.00 84.00 98 PRO A O 1
ATOM 768 N N . ILE A 1 99 ? 3.664 -7.183 -14.248 1.00 87.56 99 ILE A N 1
ATOM 769 C CA . ILE A 1 99 ? 2.944 -6.006 -13.726 1.00 87.56 99 ILE A CA 1
ATOM 770 C C . ILE A 1 99 ? 1.686 -6.343 -12.907 1.00 87.56 99 ILE A C 1
ATOM 772 O O . ILE A 1 99 ? 1.243 -5.516 -12.121 1.00 87.56 99 ILE A O 1
ATOM 776 N N . HIS A 1 100 ? 1.124 -7.548 -13.052 1.00 87.19 100 HIS A N 1
ATOM 777 C CA . HIS A 1 100 ? -0.025 -8.002 -12.261 1.00 87.19 100 HIS A CA 1
ATOM 778 C C . HIS A 1 100 ? 0.304 -8.201 -10.774 1.00 87.19 100 HIS A C 1
ATOM 780 O O . HIS A 1 100 ? -0.614 -8.232 -9.962 1.00 87.19 100 HIS A O 1
ATOM 786 N N . LEU A 1 101 ? 1.590 -8.333 -10.424 1.00 87.94 101 LEU A N 1
ATOM 787 C CA . LEU A 1 101 ? 2.042 -8.400 -9.036 1.00 87.94 101 LEU A CA 1
ATOM 788 C C . LEU A 1 101 ? 2.086 -7.024 -8.368 1.00 87.94 101 LEU A C 1
ATOM 790 O O . LEU A 1 101 ? 2.196 -6.957 -7.149 1.00 87.94 101 LEU A O 1
ATOM 794 N N . LEU A 1 102 ? 2.057 -5.926 -9.128 1.00 89.44 102 LEU A N 1
ATOM 795 C CA . LEU A 1 102 ? 2.162 -4.594 -8.540 1.00 89.44 102 LEU A CA 1
ATOM 796 C C . LEU A 1 102 ? 0.925 -4.306 -7.677 1.00 89.44 102 LEU A C 1
ATOM 798 O O . LEU A 1 102 ? -0.197 -4.482 -8.160 1.00 89.44 102 LEU A O 1
ATOM 802 N N . PRO A 1 103 ? 1.107 -3.861 -6.423 1.00 90.31 103 PRO A N 1
ATOM 803 C CA . PRO A 1 103 ? -0.017 -3.511 -5.576 1.00 90.31 103 PRO A CA 1
ATOM 804 C C . PRO A 1 103 ? -0.699 -2.239 -6.073 1.00 90.31 103 PRO A C 1
ATOM 806 O O . PRO A 1 103 ? -0.103 -1.396 -6.753 1.00 90.31 103 PRO A O 1
ATOM 809 N N . GLU A 1 104 ? -1.956 -2.092 -5.677 1.00 92.62 104 GLU A N 1
ATOM 810 C CA . GLU A 1 104 ? -2.679 -0.833 -5.793 1.00 92.62 104 GLU A CA 1
ATOM 811 C C . GLU A 1 104 ? -2.000 0.224 -4.914 1.00 92.62 104 GLU A C 1
ATOM 813 O O . GLU A 1 104 ? -1.676 -0.049 -3.754 1.00 92.62 104 GLU A O 1
ATOM 818 N N . VAL A 1 105 ? -1.776 1.417 -5.471 1.00 94.75 105 VAL A N 1
ATOM 819 C CA . VAL A 1 105 ? -1.141 2.526 -4.754 1.00 94.75 105 VAL A CA 1
ATOM 820 C C . VAL A 1 105 ? -2.188 3.561 -4.374 1.00 94.75 105 VAL A C 1
ATOM 822 O O . VAL A 1 105 ? -3.018 3.935 -5.198 1.00 94.75 105 VAL A O 1
ATOM 825 N N . VAL A 1 106 ? -2.122 4.019 -3.131 1.00 95.38 106 VAL A N 1
ATOM 826 C CA . VAL A 1 106 ? -3.029 5.001 -2.528 1.00 95.38 106 VAL A CA 1
ATOM 827 C C . VAL A 1 106 ? -2.228 6.076 -1.793 1.00 95.38 106 VAL A C 1
ATOM 829 O O . VAL A 1 106 ? -1.025 5.909 -1.552 1.00 95.38 106 VAL A O 1
ATOM 832 N N . ASP A 1 107 ? -2.863 7.194 -1.448 1.00 94.88 107 ASP A N 1
ATOM 833 C CA . ASP A 1 107 ? -2.159 8.307 -0.824 1.00 94.88 107 ASP A CA 1
ATOM 834 C C . ASP A 1 107 ? -1.780 8.009 0.636 1.00 94.88 107 ASP A C 1
ATOM 836 O O . ASP A 1 107 ? -2.429 7.257 1.368 1.00 94.88 107 ASP A O 1
ATOM 840 N N . SER A 1 108 ? -0.657 8.584 1.070 1.00 92.12 108 SER A N 1
ATOM 841 C CA . SER A 1 108 ? -0.232 8.508 2.468 1.00 92.12 108 SER A CA 1
ATOM 842 C C . SER A 1 108 ? -1.227 9.256 3.354 1.00 92.12 108 SER A C 1
ATOM 844 O O . SER A 1 108 ? -1.522 10.420 3.099 1.00 92.12 108 SER A O 1
ATOM 846 N N . GLY A 1 109 ? -1.691 8.604 4.421 1.00 90.25 109 GLY A N 1
ATOM 847 C CA . GLY A 1 109 ? -2.695 9.156 5.337 1.00 90.25 109 GLY A CA 1
ATOM 848 C C . GLY A 1 109 ? -4.130 8.711 5.042 1.00 90.25 109 GLY A C 1
ATOM 849 O O . GLY A 1 109 ? -5.000 8.912 5.888 1.00 90.25 109 GLY A O 1
ATOM 850 N N . ASP A 1 110 ? -4.374 8.049 3.908 1.00 95.19 110 ASP A N 1
ATOM 851 C CA . ASP A 1 110 ? -5.678 7.459 3.605 1.00 95.19 110 ASP A CA 1
ATOM 852 C C . ASP A 1 110 ? -6.018 6.290 4.544 1.00 95.19 110 ASP A C 1
ATOM 854 O O . ASP A 1 110 ? -5.158 5.673 5.184 1.00 95.19 110 ASP A O 1
ATOM 858 N N . LEU A 1 111 ? -7.308 5.949 4.597 1.00 96.56 111 LEU A N 1
ATOM 859 C CA . LEU A 1 111 ? -7.792 4.744 5.266 1.00 96.56 111 LEU A CA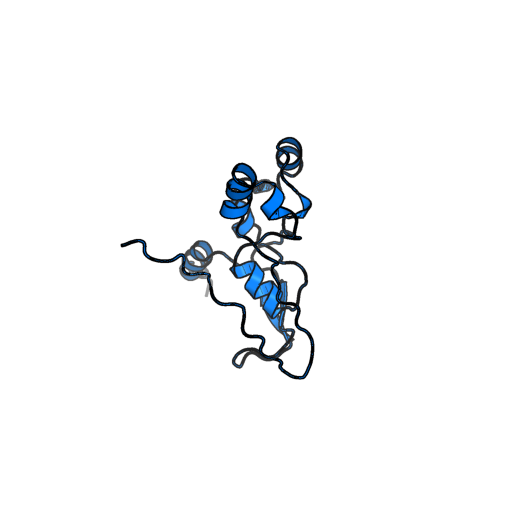 1
ATOM 860 C C . LEU A 1 111 ? -7.689 3.534 4.334 1.00 96.56 111 LEU A C 1
ATOM 862 O O . LEU A 1 111 ? -8.215 3.546 3.225 1.00 96.56 111 LEU A O 1
ATOM 866 N N . ALA A 1 112 ? -7.084 2.454 4.824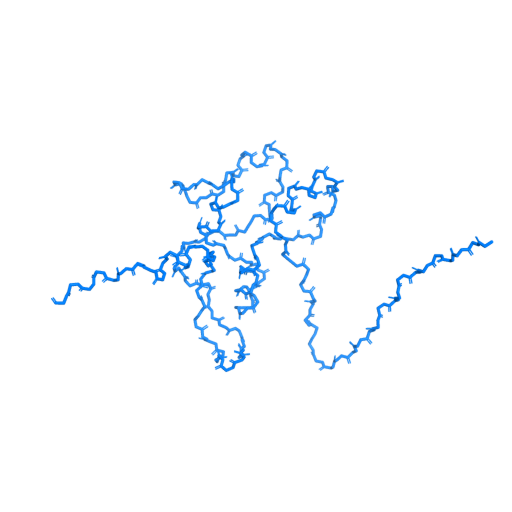 1.00 95.38 112 ALA A N 1
ATOM 867 C CA . ALA A 1 112 ? -7.060 1.160 4.142 1.00 95.38 112 ALA A CA 1
ATOM 868 C C . ALA A 1 112 ? -8.348 0.344 4.375 1.00 95.38 112 ALA A C 1
ATOM 870 O O . ALA A 1 112 ? -8.694 -0.544 3.585 1.00 95.38 112 ALA A O 1
ATOM 871 N N . GLY A 1 113 ? -9.057 0.632 5.472 1.00 96.06 113 GLY A N 1
ATOM 872 C CA . GLY A 1 113 ? -10.317 -0.011 5.832 1.00 96.06 113 GLY A CA 1
ATOM 873 C C . GLY A 1 113 ? -10.546 -0.045 7.339 1.00 96.06 113 GLY A C 1
ATOM 874 O O . GLY A 1 113 ? -10.105 0.837 8.076 1.00 96.06 113 GLY A O 1
ATOM 875 N N . GLU A 1 114 ? -11.237 -1.086 7.791 1.00 98.06 114 GLU A N 1
ATOM 876 C CA . GLU A 1 114 ? -11.524 -1.346 9.200 1.00 98.06 114 GLU A CA 1
ATOM 877 C C . GLU A 1 114 ? -11.090 -2.762 9.579 1.00 98.06 114 GLU A C 1
ATOM 879 O O . GLU A 1 114 ? -11.074 -3.664 8.740 1.00 98.06 114 GLU A O 1
ATOM 884 N N . THR A 1 115 ? -10.757 -2.981 10.851 1.00 97.19 115 THR A N 1
ATOM 885 C CA . THR A 1 115 ? -10.383 -4.307 11.347 1.00 97.19 115 THR A CA 1
ATOM 886 C C . THR A 1 115 ? -11.528 -5.311 11.170 1.00 97.19 115 THR A C 1
ATOM 888 O O . THR A 1 115 ? -12.632 -5.121 11.682 1.00 97.19 115 THR A O 1
ATOM 891 N N . CYS A 1 116 ? -11.264 -6.436 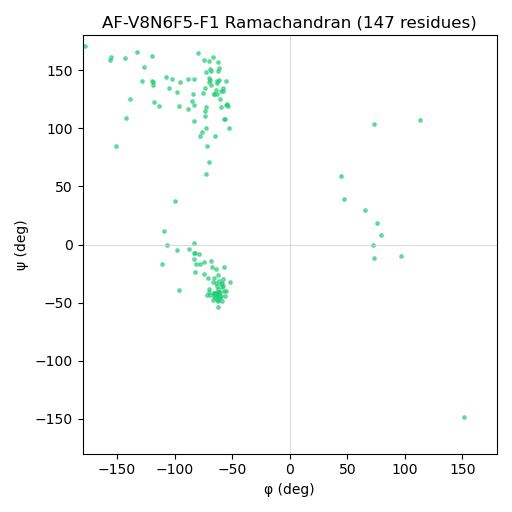10.500 1.00 96.12 116 CYS A N 1
ATOM 892 C CA . CYS A 1 116 ? -12.275 -7.472 10.248 1.00 96.12 116 CYS A CA 1
ATOM 893 C C . CYS A 1 116 ? -12.613 -8.311 11.495 1.00 96.12 116 CYS A C 1
ATOM 895 O O . CYS A 1 116 ? -13.607 -9.035 11.527 1.00 96.12 116 CYS A O 1
ATOM 897 N N . ARG A 1 117 ? -11.768 -8.234 12.528 1.00 94.50 117 ARG A N 1
ATOM 898 C CA . ARG A 1 117 ? -11.909 -8.931 13.809 1.00 94.50 117 ARG A CA 1
ATOM 899 C C . ARG A 1 117 ? -11.168 -8.179 14.905 1.00 94.50 117 ARG A C 1
ATOM 901 O O . ARG A 1 117 ? -10.264 -7.396 14.620 1.00 94.50 117 ARG A O 1
ATOM 908 N N . ALA A 1 118 ? -11.519 -8.468 16.154 1.00 94.75 118 ALA A N 1
ATOM 909 C CA . ALA A 1 118 ? -10.773 -7.948 17.288 1.00 94.75 118 ALA A CA 1
ATOM 910 C C . ALA A 1 118 ? -9.327 -8.475 17.282 1.00 94.75 118 ALA A C 1
ATOM 912 O O . ALA A 1 118 ? -9.082 -9.643 16.969 1.00 94.75 118 ALA A O 1
ATOM 913 N N . TRP A 1 119 ? -8.375 -7.617 17.644 1.00 91.31 119 TRP A N 1
ATOM 914 C CA . TRP A 1 119 ? -6.946 -7.923 17.632 1.00 91.31 119 TRP A CA 1
ATOM 915 C C . TRP A 1 119 ? -6.254 -7.281 18.834 1.00 91.31 119 TRP A C 1
ATOM 917 O O . TRP A 1 119 ? -6.112 -6.067 18.876 1.00 91.31 119 TRP A O 1
ATOM 927 N N . HIS A 1 120 ? -5.819 -8.078 19.816 1.00 87.94 120 HIS A N 1
ATOM 928 C CA . HIS A 1 120 ? -5.076 -7.592 20.993 1.00 87.94 120 HIS A CA 1
ATOM 929 C C . HIS A 1 120 ? -5.667 -6.309 21.624 1.00 87.94 120 HIS A C 1
ATOM 931 O O . HIS A 1 120 ? -4.988 -5.295 21.728 1.00 87.94 120 HIS A O 1
ATOM 937 N N . GLN A 1 121 ? -6.934 -6.365 22.050 1.00 93.88 121 GLN A N 1
ATOM 938 C CA . GLN A 1 121 ? -7.706 -5.241 22.621 1.00 93.88 121 GLN A CA 1
ATOM 939 C C . GLN A 1 121 ? -8.149 -4.148 21.641 1.00 93.88 121 GLN A C 1
ATOM 941 O O . GLN A 1 121 ? -8.867 -3.237 22.040 1.00 93.88 121 GLN A O 1
ATOM 946 N N . ILE A 1 122 ? -7.810 -4.258 20.358 1.00 94.25 122 ILE A N 1
ATOM 947 C CA . ILE A 1 122 ? -8.394 -3.422 19.308 1.00 94.25 122 ILE A CA 1
ATOM 948 C C . ILE A 1 122 ? -9.732 -4.052 18.892 1.00 94.25 122 ILE A C 1
ATOM 950 O O . ILE A 1 122 ? -9.726 -5.208 18.455 1.00 94.25 122 ILE A O 1
ATOM 954 N N . PRO A 1 123 ? -10.877 -3.355 19.023 1.00 96.00 123 PRO A N 1
ATOM 955 C CA . PRO A 1 123 ? -12.171 -3.876 18.588 1.00 96.00 123 PRO A CA 1
ATOM 956 C C . PRO A 1 123 ? -12.224 -4.129 17.076 1.00 96.00 123 PRO A C 1
ATOM 958 O O . PRO A 1 123 ? -11.490 -3.507 16.304 1.00 96.00 123 PRO A O 1
ATOM 961 N N . ALA A 1 124 ? -13.124 -5.014 16.643 1.00 96.69 124 ALA A N 1
ATOM 962 C CA . ALA A 1 124 ? -13.516 -5.085 15.233 1.00 96.69 124 ALA A CA 1
ATOM 963 C C . ALA A 1 124 ? -14.181 -3.763 14.803 1.00 96.69 124 ALA A C 1
ATOM 965 O O . ALA A 1 124 ? -14.815 -3.105 15.629 1.00 96.69 124 ALA A O 1
ATOM 966 N N . GLY A 1 125 ? -14.040 -3.379 13.533 1.00 97.06 125 GLY A N 1
ATOM 967 C CA . GLY A 1 125 ? -14.530 -2.091 13.026 1.00 97.06 125 GLY A CA 1
ATOM 968 C C . GLY A 1 125 ? -13.617 -0.899 13.350 1.00 97.06 125 GLY A C 1
ATOM 969 O O . GLY A 1 125 ? -13.988 0.250 13.130 1.00 97.06 125 GLY A O 1
ATOM 970 N N . THR A 1 126 ? -12.415 -1.131 13.892 1.00 97.75 126 THR A N 1
ATOM 971 C CA . THR A 1 126 ? -11.457 -0.045 14.148 1.00 97.75 126 THR A CA 1
ATOM 972 C C . THR A 1 126 ? -10.828 0.396 12.833 1.00 97.75 126 THR A C 1
ATOM 974 O O . THR A 1 126 ? -10.325 -0.441 12.088 1.00 97.75 126 THR A O 1
ATOM 977 N N . LYS A 1 127 ? -10.817 1.704 12.561 1.00 97.88 127 LYS A N 1
ATOM 978 C CA . LYS A 1 127 ? -10.201 2.277 11.357 1.00 97.88 127 LYS A CA 1
ATOM 979 C C . LYS A 1 127 ? -8.708 1.956 11.288 1.00 97.88 127 LYS A C 1
ATOM 981 O O . LYS A 1 127 ? -7.979 2.162 12.256 1.00 97.88 127 LYS A O 1
ATOM 986 N N . VAL A 1 128 ? -8.260 1.498 10.125 1.00 97.25 128 VAL A N 1
ATOM 987 C CA . VAL A 1 128 ? -6.861 1.180 9.828 1.00 97.25 128 VAL A CA 1
ATOM 988 C C . VAL A 1 128 ? -6.392 2.087 8.697 1.00 97.25 128 VAL A C 1
ATOM 990 O O . VAL A 1 128 ? -6.991 2.111 7.621 1.00 97.25 128 VAL A O 1
ATOM 993 N N . GLY A 1 129 ? -5.328 2.847 8.947 1.00 96.56 129 GLY A N 1
ATOM 994 C CA . GLY A 1 129 ? -4.667 3.663 7.930 1.00 96.56 129 GLY A CA 1
ATOM 995 C C . GLY A 1 129 ? -3.839 2.821 6.961 1.00 96.56 129 GLY A C 1
ATOM 996 O O . GLY A 1 129 ? -3.438 1.697 7.273 1.00 96.56 129 GLY A O 1
ATOM 997 N N . VAL A 1 130 ? -3.563 3.373 5.785 1.00 96.38 130 VAL A N 1
ATOM 998 C CA . VAL A 1 130 ? -2.581 2.811 4.851 1.00 96.38 130 VAL A CA 1
ATOM 999 C C . VAL A 1 130 ? -1.204 2.797 5.513 1.00 96.38 130 VAL A C 1
ATOM 1001 O O . VAL A 1 130 ? -0.830 3.728 6.227 1.00 96.38 130 VAL A O 1
ATOM 1004 N N . ALA A 1 131 ? -0.435 1.735 5.274 1.00 95.00 131 ALA A N 1
ATOM 1005 C CA . ALA A 1 131 ? 0.886 1.587 5.862 1.00 95.00 131 ALA A CA 1
ATOM 1006 C C . ALA A 1 131 ? 1.864 2.689 5.409 1.00 95.00 131 ALA A C 1
ATOM 1008 O O . ALA A 1 131 ? 1.949 3.044 4.227 1.00 95.00 131 ALA A O 1
ATOM 1009 N N . LEU A 1 132 ? 2.663 3.171 6.359 1.00 92.88 132 LEU A N 1
ATOM 1010 C CA . LEU A 1 132 ? 3.729 4.151 6.164 1.00 92.88 132 LEU A CA 1
ATOM 1011 C C . LEU A 1 132 ? 5.066 3.525 6.551 1.00 92.88 132 LEU A C 1
ATOM 1013 O O . LEU A 1 132 ? 5.131 2.827 7.557 1.00 92.88 132 LEU A O 1
ATOM 1017 N N . GLY A 1 133 ? 6.120 3.806 5.785 1.00 90.62 133 GLY A N 1
ATOM 1018 C CA . GLY A 1 133 ? 7.467 3.338 6.106 1.00 90.62 133 GLY A CA 1
ATOM 1019 C C . GLY A 1 133 ? 7.992 3.874 7.442 1.00 90.62 133 GLY A C 1
ATOM 1020 O O . GLY A 1 133 ? 7.613 4.950 7.911 1.00 90.62 133 GLY A O 1
ATOM 1021 N N . ASP A 1 134 ? 8.879 3.101 8.060 1.00 90.44 134 ASP A N 1
ATOM 1022 C CA . ASP A 1 134 ? 9.461 3.349 9.381 1.00 90.44 134 ASP A CA 1
ATOM 1023 C C . ASP A 1 134 ? 10.267 4.654 9.448 1.00 90.44 134 ASP A C 1
ATOM 1025 O O . ASP A 1 134 ? 10.131 5.428 10.402 1.00 90.44 134 ASP A O 1
ATOM 1029 N N . PHE A 1 135 ? 11.058 4.944 8.414 1.00 88.44 135 PHE A N 1
ATOM 1030 C CA . PHE A 1 135 ? 11.796 6.200 8.314 1.00 88.44 135 PHE A CA 1
ATOM 1031 C C . PHE A 1 135 ? 10.849 7.400 8.216 1.00 88.44 135 PHE A C 1
ATOM 1033 O O . PHE A 1 135 ? 11.013 8.388 8.932 1.00 88.44 135 PHE A O 1
ATOM 1040 N N . GLN A 1 136 ? 9.817 7.300 7.377 1.00 89.19 136 GLN A N 1
ATOM 1041 C CA . GLN A 1 136 ? 8.818 8.348 7.196 1.00 89.19 136 GLN A CA 1
ATOM 1042 C C . GLN A 1 136 ? 8.047 8.596 8.495 1.00 89.19 136 GLN A C 1
ATOM 1044 O O . GLN A 1 136 ? 7.860 9.749 8.871 1.00 89.19 136 GLN A O 1
ATOM 1049 N N . CYS A 1 137 ? 7.678 7.538 9.223 1.00 89.81 137 CYS A N 1
ATOM 1050 C CA . CYS A 1 137 ? 7.056 7.650 10.543 1.00 89.81 137 CYS A CA 1
ATOM 1051 C C . CYS A 1 137 ? 7.980 8.324 11.565 1.00 89.81 137 CYS A C 1
ATOM 1053 O O . CYS A 1 137 ? 7.526 9.158 12.346 1.00 89.81 137 CYS A O 1
ATOM 1055 N N . SER A 1 138 ? 9.275 7.995 11.544 1.00 92.06 138 SER A N 1
ATOM 1056 C CA . SER A 1 138 ? 10.265 8.594 12.446 1.00 92.06 138 SER A CA 1
ATOM 1057 C C . SER A 1 138 ? 10.387 10.098 12.207 1.00 92.06 138 SER A C 1
ATOM 1059 O O . SER A 1 138 ? 10.295 10.879 13.150 1.00 92.06 138 SER A O 1
ATOM 1061 N N . VAL A 1 139 ? 10.508 10.515 10.943 1.00 90.56 139 VAL A N 1
ATOM 1062 C CA . VAL A 1 139 ? 10.533 11.937 10.571 1.00 90.56 139 VAL A CA 1
ATOM 1063 C C . VAL A 1 139 ? 9.221 12.618 10.954 1.00 90.56 139 VAL A C 1
ATOM 1065 O O . VAL A 1 139 ? 9.256 13.658 11.603 1.00 90.56 139 VAL A O 1
ATOM 1068 N N . TYR A 1 140 ? 8.079 12.015 10.608 1.00 88.62 140 TYR A N 1
ATOM 1069 C CA . TYR A 1 140 ? 6.753 12.560 10.901 1.00 88.62 140 TYR A CA 1
ATOM 1070 C C . TYR A 1 140 ? 6.547 12.802 12.402 1.00 88.62 140 TYR A C 1
ATOM 1072 O O . TYR A 1 140 ? 6.039 13.849 12.785 1.00 88.62 140 TYR A O 1
ATOM 1080 N N . SER A 1 141 ? 7.027 11.896 13.260 1.00 88.69 141 SER A N 1
ATOM 1081 C CA . SER A 1 141 ? 6.935 12.041 14.720 1.00 88.69 141 SER A CA 1
ATOM 1082 C C . SER A 1 141 ? 7.721 13.227 15.295 1.00 88.69 141 SER A C 1
ATOM 1084 O O . SER A 1 141 ? 7.432 13.678 16.400 1.00 88.69 141 SER A O 1
ATOM 1086 N N . CYS A 1 142 ? 8.714 13.735 14.557 1.00 88.75 142 CYS A N 1
ATOM 1087 C CA . CYS A 1 142 ? 9.528 14.886 14.943 1.00 88.75 142 CYS A CA 1
ATOM 1088 C C . CYS A 1 142 ? 9.065 16.197 14.296 1.00 88.75 142 CYS A C 1
ATOM 1090 O O . CYS A 1 142 ? 9.636 17.248 14.590 1.00 88.75 142 CYS A O 1
ATOM 1092 N N . MET A 1 143 ? 8.075 16.158 13.401 1.00 86.56 143 MET A N 1
ATOM 1093 C CA . MET A 1 143 ? 7.512 17.374 12.827 1.00 86.56 143 MET A CA 1
ATOM 1094 C C . MET A 1 143 ? 6.671 18.058 13.905 1.00 86.56 143 MET A C 1
ATOM 1096 O O . MET A 1 143 ? 5.713 17.484 14.414 1.00 86.56 143 MET A O 1
ATOM 1100 N N . SER A 1 144 ? 7.043 19.281 14.279 1.00 69.19 144 SER A N 1
ATOM 1101 C CA . SER A 1 144 ? 6.208 20.106 15.145 1.00 69.19 144 SER A CA 1
ATOM 1102 C C . SER A 1 144 ? 4.896 20.399 14.428 1.00 69.19 144 SER A C 1
ATOM 1104 O O . SER A 1 144 ? 4.911 20.874 13.288 1.00 69.19 144 SER A O 1
ATOM 1106 N N . GLU A 1 145 ? 3.766 20.164 15.090 1.00 67.88 145 GLU A N 1
ATOM 1107 C CA . GLU A 1 145 ? 2.530 20.802 14.661 1.00 67.88 145 GLU A CA 1
ATOM 1108 C C . GLU A 1 145 ? 2.762 22.314 14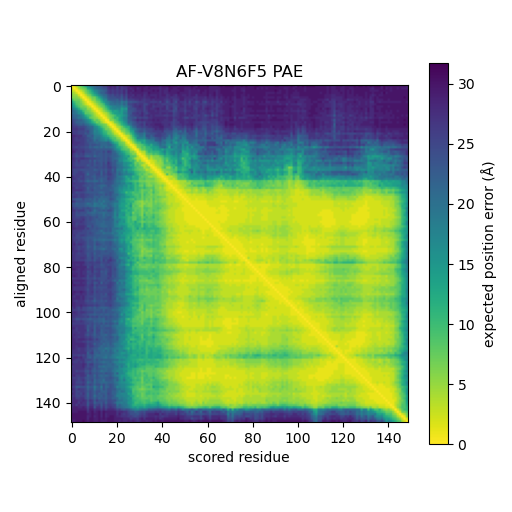.746 1.00 67.88 145 GLU A C 1
ATOM 1110 O O . GLU A 1 145 ? 3.041 22.844 15.821 1.00 67.88 145 GLU A O 1
ATOM 1115 N N . ASN A 1 146 ? 2.668 23.022 13.619 1.00 60.56 146 ASN A N 1
ATOM 1116 C CA . ASN A 1 146 ? 2.418 24.459 13.661 1.00 60.56 146 ASN A CA 1
ATOM 1117 C C . ASN A 1 146 ? 0.972 24.641 14.140 1.00 60.56 146 ASN A C 1
ATOM 1119 O O . ASN A 1 146 ? 0.081 24.953 13.353 1.00 60.56 146 ASN A O 1
ATOM 1123 N N . SER A 1 147 ? 0.713 24.367 15.418 1.00 57.28 147 SER A N 1
ATOM 1124 C CA . SER A 1 147 ? -0.471 24.884 16.080 1.00 57.28 147 SER A CA 1
ATOM 1125 C C . SER A 1 147 ? -0.159 26.342 16.407 1.00 57.28 147 SER A C 1
ATOM 1127 O O . SER A 1 147 ? 0.473 26.627 17.425 1.00 57.28 147 SER A O 1
ATOM 1129 N N . ASP A 1 148 ? -0.538 27.259 15.516 1.00 46.72 148 ASP A N 1
ATOM 1130 C CA . ASP A 1 148 ? -0.726 28.653 15.916 1.00 46.72 148 ASP A CA 1
ATOM 1131 C C . ASP A 1 148 ? -1.770 28.644 17.045 1.00 46.72 148 ASP A C 1
ATOM 1133 O O . ASP A 1 148 ? -2.937 28.307 16.825 1.00 46.72 148 ASP A O 1
ATOM 1137 N N . ALA A 1 149 ? -1.297 28.901 18.264 1.00 39.53 149 ALA A N 1
ATOM 1138 C CA . ALA A 1 149 ? -2.095 29.102 19.468 1.00 39.53 149 ALA A CA 1
ATOM 1139 C C . ALA A 1 149 ? -2.437 30.586 19.636 1.00 39.53 149 ALA A C 1
ATOM 1141 O O . ALA A 1 149 ? -1.580 31.432 19.284 1.00 39.53 149 ALA A O 1
#